Protein AF-A0A2G5LJT4-F1 (afdb_monomer)

Structure (mmCIF, N/CA/C/O backbone):
data_AF-A0A2G5LJT4-F1
#
_entry.id   AF-A0A2G5LJT4-F1
#
loop_
_atom_site.group_PDB
_atom_site.id
_atom_site.type_symbol
_atom_site.label_atom_id
_atom_site.label_alt_id
_atom_site.label_comp_id
_atom_site.label_asym_id
_atom_site.label_entity_id
_atom_site.label_seq_id
_atom_site.pdbx_PDB_ins_code
_atom_site.Cartn_x
_atom_site.Cartn_y
_atom_site.Cartn_z
_atom_site.occupancy
_atom_site.B_iso_or_equiv
_atom_site.auth_seq_id
_atom_site.auth_comp_id
_atom_site.auth_asym_id
_atom_site.auth_atom_id
_atom_site.pdbx_PDB_model_num
ATOM 1 N N . MET A 1 1 ? -1.321 46.797 16.760 1.00 61.56 1 MET A N 1
ATOM 2 C CA . MET A 1 1 ? -2.238 46.202 15.760 1.00 61.56 1 MET A CA 1
ATOM 3 C C . MET A 1 1 ? -1.514 45.284 14.769 1.00 61.56 1 MET A C 1
ATOM 5 O O . MET A 1 1 ? -1.919 44.143 14.640 1.00 61.56 1 MET A O 1
ATOM 9 N N . MET A 1 2 ? -0.382 45.698 14.183 1.00 66.50 2 MET A N 1
ATOM 10 C CA . MET A 1 2 ? 0.355 44.919 13.161 1.00 66.50 2 MET A CA 1
ATOM 11 C C . MET A 1 2 ? 0.953 43.569 13.621 1.00 66.50 2 MET A C 1
ATOM 13 O O . MET A 1 2 ? 1.185 42.690 12.796 1.00 66.50 2 MET A O 1
ATOM 17 N N . PHE A 1 3 ? 1.242 43.383 14.915 1.00 76.31 3 PHE A N 1
ATOM 18 C CA . PHE A 1 3 ? 1.884 42.154 15.416 1.00 76.31 3 PHE A CA 1
ATOM 19 C C . PHE A 1 3 ? 0.906 40.970 15.512 1.00 76.31 3 PHE A C 1
ATOM 21 O O . PHE A 1 3 ? 1.265 39.843 15.181 1.00 76.31 3 PHE A O 1
ATOM 28 N N . LEU A 1 4 ? -0.348 41.237 15.896 1.00 76.81 4 LEU A N 1
ATOM 29 C CA . LEU A 1 4 ? -1.395 40.218 15.997 1.00 76.81 4 LEU A CA 1
ATOM 30 C C . LEU A 1 4 ? -1.838 39.730 14.608 1.00 76.81 4 LEU A C 1
ATOM 32 O O . LEU A 1 4 ? -1.984 38.531 14.408 1.00 76.81 4 LEU A O 1
ATOM 36 N N . GLU A 1 5 ? -1.951 40.631 13.625 1.00 79.50 5 GLU A N 1
ATOM 37 C CA . GLU A 1 5 ? -2.236 40.256 12.231 1.00 79.50 5 GLU A CA 1
ATOM 38 C C . GLU A 1 5 ? -1.146 39.362 11.636 1.00 79.50 5 GLU A C 1
ATOM 40 O O . GLU A 1 5 ? -1.452 38.351 11.011 1.00 79.50 5 GLU A O 1
ATOM 45 N N . ARG A 1 6 ? 0.134 39.681 11.867 1.00 80.38 6 ARG A N 1
ATOM 46 C CA . ARG A 1 6 ? 1.250 38.865 11.362 1.00 80.38 6 ARG A CA 1
ATOM 47 C C . ARG A 1 6 ? 1.282 37.464 11.983 1.00 80.38 6 ARG A C 1
ATOM 49 O O . ARG A 1 6 ? 1.565 36.502 11.275 1.00 80.38 6 ARG A O 1
ATOM 56 N N . LEU A 1 7 ? 0.949 37.339 13.270 1.00 82.25 7 LEU A N 1
ATOM 57 C CA . LEU A 1 7 ? 0.822 36.049 13.963 1.00 82.25 7 LEU A CA 1
ATOM 58 C C . LEU A 1 7 ? -0.349 35.208 13.434 1.00 82.25 7 LEU A C 1
ATOM 60 O O . LEU A 1 7 ? -0.204 33.997 13.243 1.00 82.25 7 LEU A O 1
ATOM 64 N N . LEU A 1 8 ? -1.490 35.847 13.167 1.00 85.69 8 LEU A N 1
ATOM 65 C CA . LEU A 1 8 ? -2.671 35.187 12.611 1.00 85.69 8 LEU A CA 1
ATOM 66 C C . LEU A 1 8 ? -2.430 34.726 11.169 1.00 85.69 8 LEU A C 1
ATOM 68 O O . LEU A 1 8 ? -2.684 33.566 10.853 1.00 85.69 8 LEU A O 1
ATOM 72 N N . ILE A 1 9 ? -1.860 35.587 10.319 1.00 83.50 9 ILE A N 1
ATOM 73 C CA . ILE A 1 9 ? -1.527 35.246 8.927 1.00 83.50 9 ILE A CA 1
ATOM 74 C C . ILE A 1 9 ? -0.489 34.118 8.883 1.00 83.50 9 ILE A C 1
ATOM 76 O O . ILE A 1 9 ? -0.652 33.175 8.112 1.00 83.50 9 ILE A O 1
ATOM 80 N N . GLY A 1 10 ? 0.537 34.161 9.741 1.00 83.75 10 GLY A N 1
ATOM 81 C CA . GLY A 1 10 ? 1.544 33.100 9.832 1.00 83.75 10 GLY A CA 1
ATOM 82 C C . GLY A 1 10 ? 0.958 31.744 10.239 1.00 83.75 10 GLY A C 1
ATOM 83 O O . GLY A 1 10 ? 1.254 30.733 9.604 1.00 83.75 10 GLY A O 1
ATOM 84 N N . SER A 1 11 ? 0.077 31.720 11.245 1.00 81.19 11 SER A N 1
ATOM 85 C CA . SER A 1 11 ? -0.577 30.484 11.711 1.00 81.19 11 SER A CA 1
ATOM 86 C C . SER A 1 11 ? -1.526 29.892 10.665 1.00 81.19 11 SER A C 1
ATOM 88 O O . SER A 1 11 ? -1.552 28.677 10.471 1.00 81.19 11 SER A O 1
ATOM 90 N N . VAL A 1 12 ? -2.271 30.741 9.948 1.00 84.69 12 VAL A N 1
ATOM 91 C CA . VAL A 1 12 ? -3.134 30.312 8.836 1.00 84.69 12 VAL A CA 1
ATOM 92 C C . VAL A 1 12 ? -2.299 29.734 7.691 1.00 84.69 12 VAL A C 1
ATOM 94 O O . VAL A 1 12 ? -2.650 28.682 7.160 1.00 84.69 12 VAL A O 1
ATOM 97 N N . LEU A 1 13 ? -1.163 30.353 7.350 1.00 79.06 13 LEU A N 1
ATOM 98 C CA . LEU A 1 13 ? -0.264 29.830 6.317 1.00 79.06 13 LEU A CA 1
ATOM 99 C C . LEU A 1 13 ? 0.278 28.437 6.683 1.00 79.06 13 LEU A C 1
ATOM 101 O O . LEU A 1 13 ? 0.266 27.537 5.846 1.00 79.06 13 LEU A O 1
ATOM 105 N N . LEU A 1 14 ? 0.694 28.235 7.938 1.00 75.81 14 LEU A N 1
ATOM 106 C CA . LEU A 1 14 ? 1.174 26.940 8.441 1.00 75.81 14 LEU A CA 1
ATOM 107 C C . LEU A 1 14 ? 0.106 25.835 8.357 1.00 75.81 14 LEU A C 1
ATOM 109 O O . LEU A 1 14 ? 0.422 24.709 7.973 1.00 75.81 14 LEU A O 1
ATOM 113 N N . LEU A 1 15 ? -1.159 26.152 8.652 1.00 71.50 15 LEU A N 1
ATOM 114 C CA . LEU A 1 15 ? -2.277 25.205 8.536 1.00 71.50 15 LEU A CA 1
ATOM 115 C C . LEU A 1 15 ? -2.596 24.828 7.079 1.00 71.50 15 LEU A C 1
ATOM 117 O O . LEU A 1 15 ? -2.988 23.693 6.804 1.00 71.50 15 LEU A O 1
ATOM 121 N N . LEU A 1 16 ? -2.416 25.752 6.132 1.00 69.25 16 LEU A N 1
ATOM 122 C CA . LEU A 1 16 ? -2.712 25.509 4.717 1.00 69.25 16 LEU A CA 1
ATOM 123 C C . LEU A 1 16 ? -1.646 24.643 4.024 1.00 69.25 16 LEU A C 1
ATOM 125 O O . LEU A 1 16 ? -1.995 23.794 3.204 1.00 69.25 16 LEU A O 1
ATOM 129 N N . VAL A 1 17 ? -0.363 24.786 4.380 1.00 64.94 17 VAL A N 1
ATOM 130 C CA . VAL A 1 17 ? 0.737 24.030 3.741 1.00 64.94 17 VAL A CA 1
ATOM 131 C C . VAL A 1 17 ? 0.718 22.540 4.116 1.00 64.94 17 VAL A C 1
ATOM 133 O O . VAL A 1 17 ? 1.034 21.690 3.283 1.00 64.94 17 VAL A O 1
ATOM 136 N N . GLY A 1 18 ? 0.284 22.191 5.333 1.00 61.12 18 GLY A N 1
ATOM 137 C CA . GLY A 1 18 ? 0.282 20.799 5.807 1.00 61.12 18 GLY A CA 1
ATOM 138 C C . GLY A 1 18 ? -0.606 19.840 4.997 1.00 61.12 18 GLY A C 1
ATOM 139 O O . GLY A 1 18 ? -0.307 18.651 4.909 1.00 61.12 18 GLY A O 1
ATOM 140 N N . ASN A 1 19 ? -1.667 20.341 4.357 1.00 59.66 19 ASN A N 1
ATOM 141 C CA . ASN A 1 19 ? -2.647 19.499 3.660 1.00 59.66 19 ASN A CA 1
ATOM 142 C C . ASN A 1 19 ? -2.251 19.131 2.218 1.00 59.66 19 ASN A C 1
ATOM 144 O O . ASN A 1 19 ? -2.771 18.159 1.670 1.00 59.66 19 ASN A O 1
ATOM 148 N N . ALA A 1 20 ? -1.320 19.864 1.598 1.00 61.56 20 ALA A N 1
ATOM 149 C CA . ALA A 1 20 ? -0.971 19.662 0.189 1.00 61.56 20 ALA A CA 1
ATOM 150 C C . ALA A 1 20 ? -0.303 18.296 -0.074 1.00 61.56 20 ALA A C 1
ATOM 152 O O . ALA A 1 20 ? -0.604 17.631 -1.065 1.00 61.56 20 ALA A O 1
ATOM 153 N N . HIS A 1 21 ? 0.561 17.833 0.835 1.00 60.00 21 HIS A N 1
ATOM 154 C CA . HIS A 1 21 ? 1.304 16.577 0.668 1.00 60.00 21 HIS A CA 1
ATOM 155 C C . HIS A 1 21 ? 0.443 15.322 0.870 1.00 60.00 21 HIS A C 1
ATOM 157 O O . HIS A 1 21 ? 0.668 14.305 0.214 1.00 60.00 21 HIS A O 1
ATOM 163 N N . ALA A 1 22 ? -0.567 15.389 1.741 1.00 63.94 22 ALA A N 1
ATOM 164 C CA . ALA A 1 22 ? -1.471 14.267 1.991 1.00 63.94 22 ALA A CA 1
ATOM 165 C C . ALA A 1 22 ? -2.364 13.961 0.774 1.00 63.94 22 ALA A C 1
ATOM 167 O O . ALA A 1 22 ? -2.678 12.801 0.501 1.00 63.94 22 ALA A O 1
ATOM 168 N N . LEU A 1 23 ? -2.732 14.995 0.011 1.00 64.81 23 LEU A N 1
ATOM 169 C CA . LEU A 1 23 ? -3.610 14.865 -1.151 1.00 64.81 23 LEU A CA 1
ATOM 170 C C . LEU A 1 23 ? -2.943 14.091 -2.300 1.00 64.81 23 LEU A C 1
ATOM 172 O O . LEU A 1 23 ? -3.577 13.244 -2.929 1.00 64.81 23 LEU A O 1
ATOM 176 N N . ALA A 1 24 ? -1.647 14.330 -2.528 1.00 73.94 24 ALA A N 1
ATOM 177 C CA . ALA A 1 24 ? -0.878 13.647 -3.566 1.00 73.94 24 ALA A CA 1
ATOM 178 C C . ALA A 1 24 ? -0.793 12.132 -3.317 1.00 73.94 24 ALA A C 1
ATOM 180 O O . ALA A 1 24 ? -1.041 11.339 -4.224 1.00 73.94 24 ALA A O 1
ATOM 181 N N . GLY A 1 25 ? -0.522 11.719 -2.074 1.00 74.12 25 GLY A N 1
ATOM 182 C CA . GLY A 1 25 ? -0.442 10.299 -1.716 1.00 74.12 25 GLY A CA 1
ATOM 183 C C . GLY A 1 25 ? -1.764 9.557 -1.921 1.00 74.12 25 GLY A C 1
ATOM 184 O O . GLY A 1 25 ? -1.774 8.430 -2.416 1.00 74.12 25 GLY A O 1
ATOM 185 N N . LYS A 1 26 ? -2.890 10.209 -1.605 1.00 77.12 26 LYS A N 1
ATOM 186 C CA . LYS A 1 26 ? -4.218 9.619 -1.796 1.00 77.12 26 LYS A CA 1
ATOM 187 C C . LYS A 1 26 ? -4.563 9.430 -3.272 1.00 77.12 26 LYS A C 1
ATOM 189 O O . LYS A 1 26 ? -5.033 8.356 -3.629 1.00 77.12 26 LYS A O 1
ATOM 194 N N . LYS A 1 27 ? -4.241 10.410 -4.126 1.00 79.69 27 LYS A N 1
ATOM 195 C CA . LYS A 1 27 ? -4.413 10.296 -5.583 1.00 79.69 27 LYS A CA 1
ATOM 196 C C . LYS A 1 27 ? -3.597 9.139 -6.166 1.00 79.69 27 LYS A C 1
ATOM 198 O O . LYS A 1 27 ? -4.138 8.320 -6.900 1.00 79.69 27 LYS A O 1
ATOM 203 N N . VAL A 1 28 ? -2.316 9.031 -5.800 1.00 78.19 28 VAL A N 1
ATOM 204 C CA . VAL A 1 28 ? -1.448 7.930 -6.257 1.00 78.19 28 VAL A CA 1
ATOM 205 C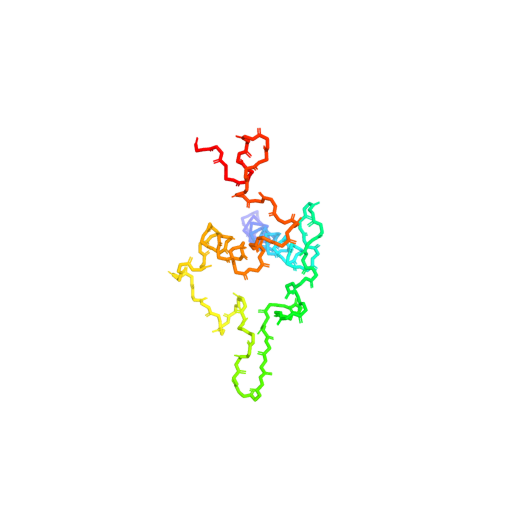 C . VAL A 1 28 ? -2.003 6.572 -5.822 1.00 78.19 28 VAL A C 1
ATOM 207 O O . VAL A 1 28 ? -1.971 5.616 -6.593 1.00 78.19 28 VAL A O 1
ATOM 210 N N . PHE A 1 29 ? -2.556 6.479 -4.610 1.00 79.50 29 PHE A N 1
ATOM 211 C CA . PHE A 1 29 ? -3.178 5.250 -4.124 1.00 79.5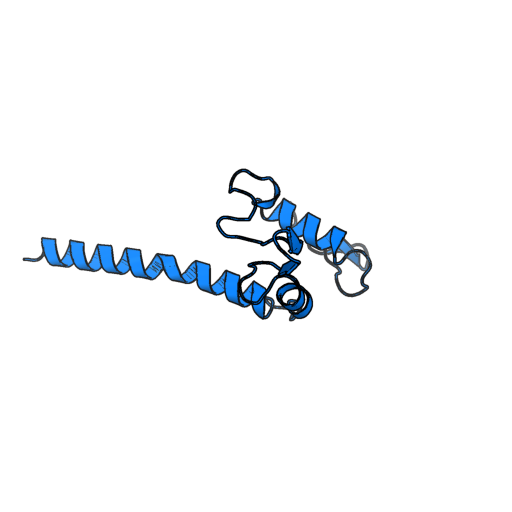0 29 PHE A CA 1
ATOM 212 C C . PHE A 1 29 ? -4.463 4.875 -4.874 1.00 79.50 29 PHE A C 1
ATOM 214 O O . PHE A 1 29 ? -4.683 3.689 -5.110 1.00 79.50 29 PHE A O 1
ATOM 221 N N . THR A 1 30 ? -5.313 5.842 -5.230 1.00 76.44 30 THR A N 1
ATOM 222 C CA . THR A 1 30 ? -6.614 5.560 -5.859 1.00 76.44 30 THR A CA 1
ATOM 223 C C . THR A 1 30 ? -6.553 5.436 -7.375 1.00 76.44 30 THR A C 1
ATOM 225 O O . THR A 1 30 ? -7.286 4.640 -7.955 1.00 76.44 30 THR A O 1
ATOM 228 N N . GLU A 1 31 ? -5.688 6.211 -8.020 1.00 75.25 31 GLU A N 1
ATOM 229 C CA . GLU A 1 31 ? -5.652 6.366 -9.479 1.00 75.25 31 GLU A CA 1
ATOM 230 C C . GLU A 1 31 ? -4.327 5.898 -10.094 1.00 75.25 31 GLU A C 1
ATOM 232 O O . GLU A 1 31 ? -4.270 5.571 -11.279 1.00 75.25 31 GLU A O 1
ATOM 237 N N . GLY A 1 32 ? -3.266 5.809 -9.291 1.00 73.00 32 GLY A N 1
ATOM 238 C CA . GLY A 1 32 ? -1.899 5.658 -9.778 1.00 73.00 32 GLY A CA 1
ATOM 239 C C . GLY A 1 32 ? -1.239 7.014 -10.019 1.00 73.00 32 GLY A C 1
ATOM 240 O O . GLY A 1 32 ? -1.868 8.069 -9.902 1.00 73.00 32 GLY A O 1
ATOM 241 N N . ASP A 1 33 ? 0.060 6.977 -10.303 1.00 70.31 33 ASP A N 1
ATOM 242 C CA . ASP A 1 33 ? 0.837 8.157 -10.692 1.00 70.31 33 ASP A CA 1
ATOM 243 C C . ASP A 1 33 ? 0.835 8.300 -12.232 1.00 70.31 33 ASP A C 1
ATOM 245 O O . ASP A 1 33 ? -0.186 8.050 -12.871 1.00 70.31 33 ASP A O 1
ATOM 249 N N . SER A 1 34 ? 1.953 8.665 -12.864 1.00 63.97 34 SER A N 1
ATOM 250 C CA . SER A 1 34 ? 2.080 8.826 -14.323 1.00 63.97 34 SER A CA 1
ATOM 251 C C . SER A 1 34 ? 1.666 7.605 -15.166 1.00 63.97 34 SER A C 1
ATOM 253 O O . SER A 1 34 ? 1.289 7.776 -16.326 1.00 63.97 34 SER A O 1
ATOM 255 N N . GLN A 1 35 ? 1.688 6.392 -14.599 1.00 58.50 35 GLN A N 1
ATOM 256 C CA . GLN A 1 35 ? 1.110 5.183 -15.192 1.00 58.50 35 GLN A CA 1
ATOM 257 C C . GLN A 1 35 ? -0.120 4.715 -14.384 1.00 58.50 35 GLN A C 1
ATOM 259 O O . GLN A 1 35 ? 0.014 4.429 -13.188 1.00 58.50 35 GLN A O 1
ATOM 264 N N . PRO A 1 36 ? -1.304 4.558 -15.011 1.00 54.28 36 PRO A N 1
ATOM 265 C CA . PRO A 1 36 ? -2.495 4.052 -14.335 1.00 54.28 36 PRO A CA 1
ATOM 266 C C . PRO A 1 36 ? -2.310 2.568 -13.989 1.00 54.28 36 PRO A C 1
ATOM 268 O O . PRO A 1 36 ? -2.397 1.693 -14.846 1.00 54.28 36 PRO A O 1
ATOM 271 N N . GLY A 1 37 ? -2.020 2.288 -12.719 1.00 52.03 37 GLY A N 1
ATOM 272 C CA . GLY A 1 37 ? -1.747 0.936 -12.217 1.00 52.03 37 GLY A CA 1
ATOM 273 C C . GLY A 1 37 ? -2.331 0.644 -10.836 1.00 52.03 37 GLY A C 1
ATOM 274 O O . GLY A 1 37 ? -2.058 -0.413 -10.280 1.00 52.03 37 GLY A O 1
ATOM 275 N N . ALA A 1 38 ? -3.126 1.555 -10.260 1.00 55.59 38 ALA A N 1
ATOM 276 C CA . ALA A 1 38 ? -3.590 1.443 -8.873 1.00 55.59 38 ALA A CA 1
ATOM 277 C C . ALA A 1 38 ? -4.908 0.673 -8.676 1.00 55.59 38 ALA A C 1
ATOM 279 O O . ALA A 1 38 ? -5.260 0.349 -7.538 1.00 55.59 38 ALA A O 1
ATOM 280 N N . MET A 1 39 ? -5.601 0.304 -9.759 1.00 57.00 39 MET A N 1
ATOM 281 C CA . MET A 1 39 ? -6.820 -0.521 -9.699 1.00 57.00 39 MET A CA 1
ATOM 282 C C . MET A 1 39 ? -6.684 -1.808 -8.848 1.00 57.00 39 MET A C 1
ATOM 284 O O . MET A 1 39 ? -7.646 -2.134 -8.150 1.00 57.00 39 MET A O 1
ATOM 288 N N . PRO A 1 40 ? -5.532 -2.518 -8.794 1.00 67.88 40 PRO A N 1
ATOM 289 C CA . PRO A 1 40 ? -5.398 -3.711 -7.953 1.00 67.88 40 PRO A CA 1
ATOM 290 C C . PRO A 1 40 ? -5.374 -3.403 -6.450 1.00 67.88 40 PRO A C 1
ATOM 292 O O . PRO A 1 40 ? -5.830 -4.207 -5.637 1.00 67.88 40 PRO A O 1
ATOM 295 N N . CYS A 1 41 ? -4.824 -2.253 -6.050 1.00 80.31 41 CYS A N 1
ATOM 296 C CA . CYS A 1 41 ? -4.562 -1.954 -4.645 1.00 80.31 41 CYS A CA 1
ATOM 297 C C . CYS A 1 41 ? -5.860 -1.649 -3.900 1.00 80.31 41 CYS A C 1
ATOM 299 O O . CYS A 1 41 ? -6.165 -2.290 -2.895 1.00 80.31 41 CYS A O 1
ATOM 301 N N . VAL A 1 42 ? -6.646 -0.698 -4.405 1.00 84.25 42 VAL A N 1
ATOM 302 C CA . VAL A 1 42 ? -7.879 -0.240 -3.748 1.00 84.25 42 VAL A CA 1
ATOM 303 C C . VAL A 1 42 ? -8.905 -1.363 -3.618 1.00 84.25 42 VAL A C 1
ATOM 305 O O . VAL A 1 42 ? -9.571 -1.462 -2.588 1.00 84.25 42 VAL A O 1
ATOM 308 N N . ALA A 1 43 ? -8.982 -2.249 -4.616 1.00 82.31 43 ALA A N 1
ATOM 309 C CA . ALA A 1 43 ? -9.921 -3.368 -4.635 1.00 82.31 43 ALA A CA 1
ATOM 310 C C . ALA A 1 43 ? -9.805 -4.265 -3.387 1.00 82.31 43 ALA A C 1
ATOM 312 O O . ALA A 1 43 ? -10.817 -4.677 -2.822 1.00 82.31 43 ALA A O 1
ATOM 313 N N . CYS A 1 44 ? -8.578 -4.515 -2.914 1.00 86.19 44 CYS A N 1
ATOM 314 C CA . CYS A 1 44 ? -8.327 -5.361 -1.743 1.00 86.19 44 CYS A CA 1
ATOM 315 C C . CYS A 1 44 ? -7.991 -4.562 -0.474 1.00 86.19 44 CYS A C 1
ATOM 317 O O . CYS A 1 44 ? -8.256 -5.021 0.635 1.00 86.19 44 CYS A O 1
ATOM 319 N N . ARG A 1 45 ? -7.370 -3.379 -0.596 1.00 90.44 45 ARG A N 1
ATOM 320 C CA . ARG A 1 45 ? -6.957 -2.552 0.556 1.00 90.44 45 ARG A CA 1
ATOM 321 C C . ARG A 1 45 ? -8.044 -1.587 1.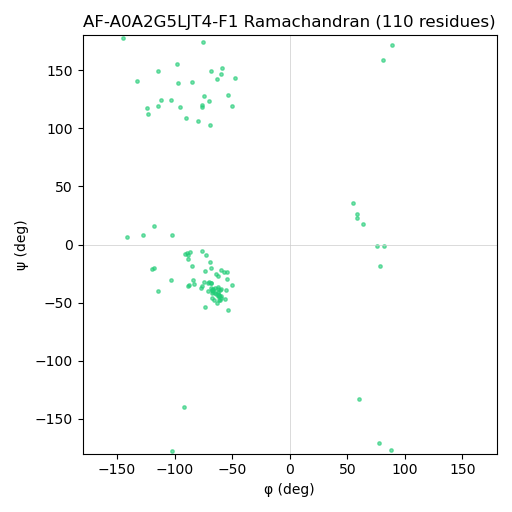031 1.00 90.44 45 ARG A C 1
ATOM 323 O O . ARG A 1 45 ? -7.865 -0.999 2.092 1.00 90.44 45 ARG A O 1
ATOM 330 N N . GLY A 1 46 ? -9.144 -1.446 0.293 1.00 88.75 46 GLY A N 1
ATOM 331 C CA . GLY A 1 46 ? -10.211 -0.489 0.576 1.00 88.75 46 GLY A CA 1
ATOM 332 C C . GLY A 1 46 ? -9.884 0.924 0.082 1.00 88.75 46 GLY A C 1
ATOM 333 O O . GLY A 1 46 ? -8.720 1.268 -0.116 1.00 88.75 46 GLY A O 1
ATOM 334 N N . GLY A 1 47 ? -10.921 1.749 -0.111 1.00 86.88 47 GLY A N 1
ATOM 335 C CA . GLY A 1 47 ? -10.813 3.120 -0.649 1.00 86.88 47 GLY A CA 1
ATOM 336 C C . GLY A 1 47 ? -9.894 4.055 0.137 1.00 86.88 47 GLY A C 1
ATOM 337 O O . GLY A 1 47 ? -9.341 4.998 -0.417 1.00 86.88 47 GLY A O 1
ATOM 338 N N . GLU A 1 48 ? -9.685 3.752 1.415 1.00 87.38 48 GLU A N 1
ATOM 339 C CA . GLU A 1 48 ? -8.875 4.530 2.348 1.00 87.38 48 GLU A CA 1
ATOM 340 C C . GLU A 1 48 ? -7.676 3.724 2.859 1.00 87.38 48 GLU A C 1
ATOM 342 O O . GLU A 1 48 ? -7.106 4.068 3.890 1.00 87.38 48 GLU A O 1
ATOM 347 N N . GLY A 1 49 ? -7.322 2.609 2.208 1.0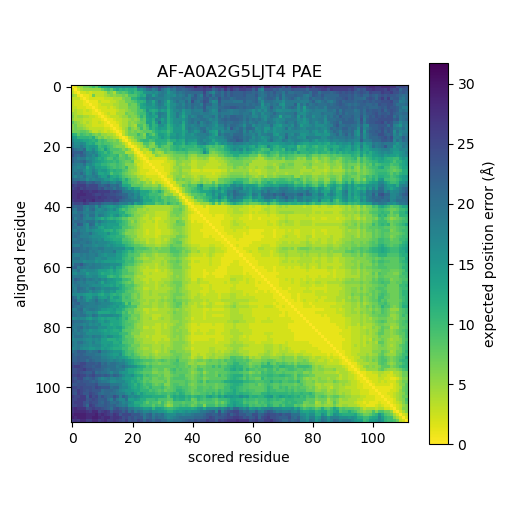0 90.62 49 GLY A N 1
ATOM 348 C CA . GLY A 1 49 ? -6.240 1.736 2.664 1.00 90.62 49 GLY A CA 1
ATOM 349 C C . GLY A 1 49 ? -6.499 1.078 4.027 1.00 90.62 49 GLY A C 1
ATOM 350 O O . GLY A 1 49 ? -5.558 0.594 4.653 1.00 90.62 49 GLY A O 1
ATOM 351 N N . GLN A 1 50 ? -7.748 1.050 4.499 1.00 92.94 50 GLN A N 1
ATOM 352 C CA . GLN A 1 50 ? -8.157 0.526 5.807 1.00 92.94 50 GLN A CA 1
ATOM 353 C C . GLN A 1 50 ? -8.116 -1.009 5.914 1.00 92.94 50 GLN A C 1
ATOM 355 O O . GLN A 1 50 ? -8.273 -1.565 6.999 1.00 92.94 50 GLN A O 1
ATOM 360 N N . GLY A 1 51 ? -7.896 -1.703 4.799 1.00 93.44 51 GLY A N 1
ATOM 361 C CA . GLY A 1 51 ? -7.903 -3.157 4.728 1.00 93.44 51 GLY A CA 1
ATOM 362 C C . GLY A 1 51 ? -9.310 -3.759 4.715 1.00 93.44 51 GLY A C 1
ATOM 363 O O . GLY A 1 51 ? -10.317 -3.068 4.575 1.00 93.44 51 GLY A O 1
ATOM 364 N N . GLN A 1 52 ? -9.365 -5.080 4.850 1.00 94.12 52 GLN A N 1
ATOM 365 C CA . GLN A 1 52 ? -10.591 -5.874 4.877 1.00 94.12 52 GLN A CA 1
ATOM 366 C C . GLN A 1 52 ? -10.536 -6.861 6.038 1.00 94.12 52 GLN A C 1
ATOM 368 O O . GLN A 1 52 ? -9.491 -7.468 6.301 1.00 94.12 52 GLN A O 1
ATOM 373 N N . LYS A 1 53 ? -11.674 -7.045 6.708 1.00 94.38 53 LYS A N 1
ATOM 374 C CA . LYS A 1 53 ? -11.835 -7.994 7.809 1.00 94.38 53 LYS A CA 1
ATOM 375 C C . LYS A 1 53 ? -12.801 -9.115 7.448 1.00 94.38 53 LYS A C 1
ATOM 377 O O . LYS A 1 53 ? -13.757 -8.896 6.712 1.00 94.38 53 LYS A O 1
ATOM 382 N N . VAL A 1 54 ? -12.563 -10.286 8.029 1.00 95.56 54 VAL A N 1
ATOM 383 C CA . VAL A 1 54 ? -13.534 -11.378 8.138 1.00 95.56 54 VAL A CA 1
ATOM 384 C C . VAL A 1 54 ? -13.672 -11.693 9.625 1.00 95.56 54 VAL A C 1
ATOM 386 O O . VAL A 1 54 ? -12.708 -12.110 10.270 1.00 95.56 54 VAL A O 1
ATOM 389 N N . GLY A 1 55 ? -14.850 -11.408 10.186 1.00 94.81 55 GLY A N 1
ATOM 390 C CA . GLY A 1 55 ? -15.021 -11.304 11.638 1.00 94.81 55 GLY A CA 1
ATOM 391 C C . GLY A 1 55 ? -14.119 -10.206 12.213 1.00 94.81 55 GLY A C 1
ATOM 392 O O . GLY A 1 55 ? -14.018 -9.118 11.646 1.00 94.81 55 GLY A O 1
ATOM 393 N N . ASP A 1 56 ? -13.408 -10.516 13.295 1.00 94.06 56 ASP A N 1
ATOM 394 C CA . ASP A 1 56 ? -12.483 -9.574 13.941 1.00 94.06 56 ASP A CA 1
ATOM 395 C C . ASP A 1 56 ? -11.067 -9.574 13.341 1.00 94.06 56 ASP A C 1
ATOM 397 O O . ASP A 1 56 ? -10.238 -8.729 13.689 1.00 94.06 56 ASP A O 1
ATOM 401 N N . SER A 1 57 ? -10.778 -10.492 12.413 1.00 94.44 57 SER A N 1
ATOM 402 C CA . SER A 1 57 ? -9.445 -10.661 11.827 1.00 94.44 57 SER A CA 1
ATOM 403 C C . SER A 1 57 ? -9.300 -9.938 10.493 1.00 94.44 57 SER A C 1
ATOM 405 O O . SER A 1 57 ? -10.182 -9.998 9.638 1.00 94.44 57 SER A O 1
ATOM 407 N N . TYR A 1 58 ? -8.150 -9.299 10.274 1.00 94.12 58 TYR A N 1
ATOM 408 C CA . TYR A 1 58 ? -7.805 -8.729 8.972 1.00 94.12 58 TYR A CA 1
ATOM 409 C C . TYR A 1 58 ? -7.380 -9.829 7.994 1.00 94.12 58 TYR A C 1
ATOM 411 O O . TYR A 1 58 ? -6.354 -10.476 8.198 1.00 94.12 58 TYR A O 1
ATOM 419 N N . VAL A 1 59 ? -8.124 -9.985 6.897 1.00 93.00 59 VAL A N 1
ATOM 420 C CA . VAL A 1 59 ? -7.699 -10.791 5.737 1.00 93.00 59 VAL A CA 1
ATOM 421 C C . VAL A 1 59 ? -6.802 -9.982 4.811 1.00 93.00 59 VAL A C 1
ATOM 423 O O . VAL A 1 59 ? -5.831 -10.499 4.265 1.00 93.00 59 VAL A O 1
ATOM 426 N N . MET A 1 60 ? -7.069 -8.678 4.721 1.00 92.38 60 MET A N 1
ATOM 427 C CA . MET A 1 60 ? -6.164 -7.724 4.112 1.00 92.38 60 MET A CA 1
ATOM 428 C C . MET A 1 60 ? -5.855 -6.638 5.125 1.00 92.38 60 MET A C 1
ATOM 430 O O . MET A 1 60 ? -6.746 -5.933 5.589 1.00 92.38 60 MET A O 1
ATOM 434 N N . ARG A 1 61 ? -4.585 -6.523 5.509 1.00 92.31 61 ARG A N 1
ATOM 435 C CA . ARG A 1 61 ? -4.180 -5.575 6.549 1.00 92.31 61 ARG A CA 1
ATOM 436 C C . ARG A 1 61 ? -4.332 -4.127 6.066 1.00 92.31 61 ARG A C 1
ATOM 438 O O . ARG A 1 61 ? -4.141 -3.867 4.872 1.00 92.31 61 ARG A O 1
ATOM 445 N N . PRO A 1 62 ? -4.614 -3.175 6.961 1.00 94.25 62 PRO A N 1
ATOM 446 C CA . PRO A 1 62 ? -4.537 -1.758 6.632 1.00 94.25 62 PRO A CA 1
ATOM 447 C C . PRO A 1 62 ? -3.122 -1.381 6.173 1.00 94.25 62 PRO A C 1
ATOM 449 O O . PRO A 1 62 ? -2.138 -2.042 6.511 1.00 94.25 62 PRO A O 1
ATOM 452 N N . LEU A 1 63 ? -3.023 -0.351 5.338 1.00 91.69 63 LEU A N 1
ATOM 453 C CA . LEU A 1 63 ? -1.756 0.233 4.896 1.00 91.69 63 LEU A CA 1
ATOM 454 C C . LEU A 1 63 ? -1.281 1.325 5.859 1.00 91.69 63 LEU A C 1
ATOM 456 O O . LEU A 1 63 ? -0.088 1.419 6.134 1.00 91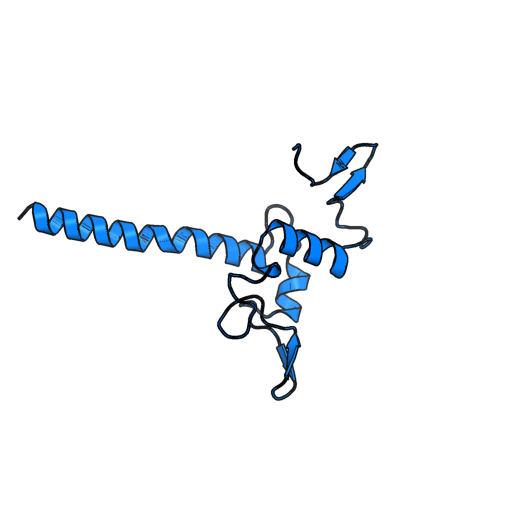.69 63 LEU A O 1
ATOM 460 N N . TRP A 1 64 ? -2.206 2.093 6.432 1.00 91.06 64 TRP A N 1
ATOM 461 C CA . TRP A 1 64 ? -1.939 3.171 7.388 1.00 91.06 64 TRP A CA 1
ATOM 462 C C . TRP A 1 64 ? -3.049 3.264 8.444 1.00 91.06 64 TRP A C 1
ATOM 464 O O . TRP A 1 64 ? -4.022 2.511 8.416 1.00 91.06 64 TRP A O 1
ATOM 474 N N . GLY A 1 65 ? -2.891 4.187 9.393 1.00 91.50 65 GLY A N 1
ATOM 475 C CA . GLY A 1 65 ? -3.797 4.355 10.529 1.00 91.50 65 GLY A CA 1
ATOM 476 C C . GLY A 1 65 ? -3.424 3.480 11.727 1.00 91.50 65 GLY A C 1
ATOM 477 O O . GLY A 1 65 ? -2.416 2.776 11.716 1.00 91.50 65 GLY A O 1
ATOM 478 N N . LYS A 1 66 ? -4.253 3.537 12.777 1.00 93.75 66 LYS A N 1
ATOM 479 C CA . LYS A 1 66 ? -3.966 2.944 14.099 1.00 93.75 66 LYS A CA 1
ATOM 480 C C . LYS A 1 66 ? -3.741 1.426 14.101 1.00 93.75 66 LYS A C 1
ATOM 482 O O . LYS A 1 66 ? -3.139 0.909 15.031 1.00 93.75 66 LYS A O 1
ATOM 487 N N . ASP A 1 67 ? -4.237 0.732 13.080 1.00 94.06 67 ASP A N 1
ATOM 488 C CA . ASP A 1 67 ? -4.192 -0.729 12.977 1.00 94.06 67 ASP A CA 1
ATOM 489 C C . ASP A 1 67 ? -3.089 -1.222 12.012 1.00 94.06 67 ASP A C 1
ATOM 491 O O . ASP A 1 67 ? -3.047 -2.406 11.679 1.00 94.06 67 ASP A O 1
ATOM 495 N N . SER A 1 68 ? -2.215 -0.327 11.527 1.00 94.62 68 SER A N 1
ATOM 496 C CA . SER A 1 68 ? -1.089 -0.651 10.635 1.00 94.62 68 SER A CA 1
ATOM 497 C C . SER A 1 68 ? 0.254 -0.676 11.382 1.00 94.62 68 SER A C 1
ATOM 499 O O . SER A 1 68 ? 0.331 -0.492 12.596 1.00 94.62 68 SER A O 1
ATOM 501 N N . HIS A 1 69 ? 1.335 -0.919 10.644 1.00 93.62 69 HIS A N 1
ATOM 502 C CA . HIS A 1 69 ? 2.701 -0.805 11.142 1.00 93.62 69 HIS A CA 1
ATOM 503 C C . HIS A 1 69 ? 2.985 0.627 11.624 1.00 93.62 69 HIS A C 1
ATOM 505 O O . HIS A 1 69 ? 2.483 1.599 11.058 1.00 93.62 69 HIS A O 1
ATOM 511 N N . ASN A 1 70 ? 3.816 0.749 12.658 1.00 93.69 70 ASN A N 1
ATOM 512 C CA . ASN A 1 70 ? 4.263 2.042 13.169 1.00 93.69 70 ASN A CA 1
ATOM 513 C C . ASN A 1 70 ? 5.320 2.691 12.247 1.00 93.69 70 ASN A C 1
ATOM 515 O O . ASN A 1 70 ? 5.786 2.090 11.278 1.00 93.69 70 ASN A O 1
ATOM 519 N N . TRP A 1 71 ? 5.709 3.926 12.568 1.00 92.56 71 TRP A N 1
ATOM 520 C CA . TRP A 1 71 ? 6.681 4.712 11.794 1.00 92.56 71 TRP A CA 1
ATOM 521 C C . TRP A 1 71 ? 8.116 4.161 11.848 1.00 92.56 71 TRP A C 1
ATOM 523 O O . TRP A 1 71 ? 8.910 4.435 10.949 1.00 92.56 71 TRP A O 1
ATOM 533 N N . ASP A 1 72 ? 8.435 3.344 12.854 1.00 95.19 72 ASP A N 1
ATOM 534 C CA . ASP A 1 72 ? 9.753 2.716 13.011 1.00 95.19 72 ASP A CA 1
ATOM 535 C C . ASP A 1 72 ? 9.871 1.372 12.283 1.00 95.19 72 ASP A C 1
ATOM 537 O O . ASP A 1 72 ? 10.968 0.833 12.117 1.00 95.19 72 ASP A O 1
ATOM 541 N N . ALA A 1 73 ? 8.753 0.810 11.820 1.00 95.62 73 ALA A N 1
ATOM 542 C CA . ALA A 1 73 ? 8.766 -0.423 11.060 1.00 95.62 73 ALA A CA 1
ATOM 543 C C . ALA A 1 73 ? 9.521 -0.226 9.742 1.00 95.62 73 ALA A C 1
ATOM 545 O O . ALA A 1 73 ? 9.351 0.773 9.044 1.00 95.62 73 ALA A O 1
ATOM 546 N N . GLY A 1 74 ? 10.280 -1.241 9.318 1.00 94.25 74 GLY A N 1
ATOM 547 C CA . GLY A 1 74 ? 10.980 -1.199 8.030 1.00 94.25 74 GLY A CA 1
ATOM 548 C C . GLY A 1 74 ? 10.051 -0.903 6.843 1.00 94.25 74 GLY A C 1
ATOM 549 O O . GLY A 1 74 ? 10.471 -0.253 5.892 1.00 94.25 74 GLY A O 1
ATOM 550 N N . MET A 1 75 ? 8.777 -1.304 6.931 1.00 94.06 75 MET A N 1
ATOM 551 C CA . MET A 1 75 ? 7.745 -1.047 5.918 1.00 94.06 75 MET A CA 1
ATOM 552 C C . MET A 1 75 ? 7.333 0.430 5.807 1.00 94.06 75 MET A C 1
ATOM 554 O O . MET A 1 75 ? 6.714 0.816 4.823 1.00 94.06 75 MET A O 1
ATOM 558 N N . HIS A 1 76 ? 7.687 1.270 6.782 1.00 92.62 76 HIS A N 1
ATOM 559 C CA . HIS A 1 76 ? 7.500 2.712 6.681 1.00 92.62 76 HIS A CA 1
ATOM 560 C C . HIS A 1 76 ? 8.520 3.366 5.719 1.00 92.62 76 HIS A C 1
ATOM 562 O O . HIS A 1 76 ? 8.268 4.425 5.147 1.00 92.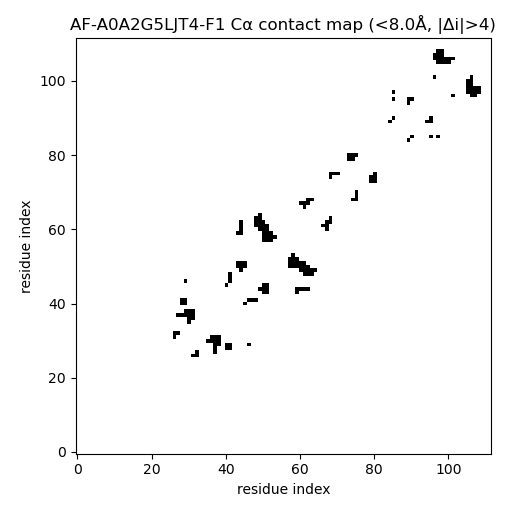62 76 HIS A O 1
ATOM 568 N N . ARG A 1 77 ? 9.673 2.724 5.474 1.00 90.94 77 ARG A N 1
ATOM 569 C CA . ARG A 1 77 ? 10.684 3.219 4.527 1.00 90.94 77 ARG A CA 1
ATOM 570 C C . ARG A 1 77 ? 10.224 2.989 3.084 1.00 90.94 77 ARG A C 1
ATOM 572 O O . ARG A 1 77 ? 9.925 1.860 2.697 1.00 90.94 77 ARG A O 1
ATOM 579 N N . ILE A 1 78 ? 10.247 4.046 2.270 1.00 85.50 78 ILE A N 1
ATOM 580 C CA . ILE A 1 78 ? 9.751 4.036 0.880 1.00 85.50 78 ILE A CA 1
ATOM 581 C C . ILE A 1 78 ? 10.432 2.953 0.032 1.00 85.50 78 ILE A C 1
ATOM 583 O O . ILE A 1 78 ? 9.757 2.188 -0.649 1.00 85.50 78 ILE A O 1
ATOM 587 N N . ASN A 1 79 ? 11.760 2.847 0.093 1.00 84.25 79 ASN A N 1
ATOM 588 C CA . ASN A 1 79 ? 12.533 1.856 -0.663 1.00 84.25 79 ASN A CA 1
ATOM 589 C C . ASN A 1 79 ? 12.184 0.409 -0.275 1.00 84.25 79 ASN A C 1
ATOM 591 O O . ASN A 1 79 ? 12.047 -0.450 -1.149 1.00 84.25 79 ASN A O 1
ATOM 595 N N . THR A 1 80 ? 12.001 0.144 1.020 1.00 89.81 80 THR A N 1
ATOM 596 C CA . THR A 1 80 ? 11.574 -1.165 1.528 1.00 89.81 80 THR A CA 1
ATOM 597 C C . THR A 1 80 ? 10.157 -1.493 1.070 1.00 89.81 80 THR A C 1
ATOM 599 O O . THR A 1 80 ? 9.927 -2.581 0.542 1.00 89.81 80 THR A O 1
ATOM 602 N N . ALA A 1 81 ? 9.218 -0.553 1.219 1.00 89.06 81 ALA A N 1
ATOM 603 C CA . ALA A 1 81 ? 7.831 -0.730 0.802 1.00 89.06 81 ALA A CA 1
ATOM 604 C C . ALA A 1 81 ? 7.714 -0.968 -0.709 1.00 89.06 81 ALA A C 1
ATOM 606 O O . ALA A 1 81 ? 7.085 -1.938 -1.129 1.00 89.06 81 ALA A O 1
ATOM 607 N N . ALA A 1 82 ? 8.382 -0.147 -1.522 1.00 83.56 82 ALA A N 1
ATOM 608 C CA . ALA A 1 82 ? 8.403 -0.289 -2.975 1.00 83.56 82 ALA A CA 1
ATOM 609 C C . ALA A 1 82 ? 8.990 -1.644 -3.403 1.00 83.56 82 ALA A C 1
ATOM 611 O O . ALA A 1 82 ? 8.401 -2.341 -4.229 1.00 83.56 82 ALA A O 1
ATOM 612 N N . SER A 1 83 ? 10.103 -2.065 -2.790 1.00 85.31 83 SER A N 1
ATOM 613 C CA . SER A 1 83 ? 10.727 -3.364 -3.080 1.00 85.31 83 SER A CA 1
ATOM 614 C C . SER A 1 83 ? 9.817 -4.533 -2.702 1.00 85.31 83 SER A C 1
ATOM 616 O O . SER A 1 83 ? 9.679 -5.484 -3.473 1.00 85.31 83 SER A O 1
ATOM 618 N N . PHE A 1 84 ? 9.158 -4.459 -1.541 1.00 88.81 84 PHE A N 1
ATOM 619 C CA . PHE A 1 84 ? 8.200 -5.472 -1.106 1.00 88.81 84 PHE A CA 1
ATOM 620 C C . PHE A 1 84 ? 7.003 -5.558 -2.057 1.00 88.81 84 PHE A C 1
ATOM 622 O O . PHE A 1 84 ? 6.671 -6.649 -2.515 1.00 88.81 84 PHE A O 1
ATOM 629 N N . ILE A 1 85 ? 6.378 -4.422 -2.385 1.00 85.19 85 ILE A N 1
ATOM 630 C CA . ILE A 1 85 ? 5.218 -4.367 -3.284 1.00 85.19 85 ILE A CA 1
ATOM 631 C C . ILE A 1 85 ? 5.586 -4.939 -4.655 1.00 85.19 85 ILE A C 1
ATOM 633 O O . ILE A 1 85 ? 4.873 -5.807 -5.160 1.00 85.19 85 ILE A O 1
ATOM 637 N N . ARG A 1 86 ? 6.740 -4.535 -5.207 1.00 80.19 86 ARG A N 1
ATOM 638 C CA . ARG A 1 86 ? 7.257 -5.074 -6.469 1.00 80.19 86 ARG A CA 1
ATOM 639 C C . ARG A 1 86 ? 7.348 -6.591 -6.422 1.00 80.19 86 ARG A C 1
ATOM 641 O O . ARG A 1 86 ? 6.768 -7.263 -7.260 1.00 80.19 86 ARG A O 1
ATOM 648 N N . VAL A 1 87 ? 8.075 -7.137 -5.448 1.00 85.06 87 VAL A N 1
ATOM 649 C CA . VAL A 1 87 ? 8.367 -8.576 -5.407 1.00 85.06 87 VAL A CA 1
ATOM 650 C C . VAL A 1 87 ? 7.116 -9.405 -5.123 1.00 85.06 87 VAL A C 1
ATOM 652 O O . VAL A 1 87 ? 6.969 -10.496 -5.663 1.00 85.06 87 VAL A O 1
ATOM 655 N N . LYS A 1 88 ? 6.213 -8.920 -4.267 1.00 86.44 88 LYS A N 1
ATOM 656 C CA . LYS A 1 88 ? 5.058 -9.708 -3.820 1.00 86.44 88 LYS A CA 1
ATOM 657 C C . LYS A 1 88 ? 3.870 -9.657 -4.771 1.00 86.44 88 LYS A C 1
ATOM 659 O O . LYS A 1 88 ? 3.130 -10.633 -4.802 1.00 86.44 88 LYS A O 1
ATOM 664 N N . PHE A 1 89 ? 3.679 -8.557 -5.497 1.00 81.06 89 PHE A N 1
ATOM 665 C CA . PHE A 1 89 ? 2.487 -8.358 -6.328 1.00 81.06 89 PHE A CA 1
ATOM 666 C C . PHE A 1 89 ? 2.789 -8.176 -7.815 1.00 81.06 89 PHE A C 1
ATOM 668 O O . PHE A 1 89 ? 1.905 -8.423 -8.624 1.00 81.06 89 PHE A O 1
ATOM 675 N N . HIS A 1 90 ? 4.014 -7.785 -8.172 1.00 78.75 90 HIS A N 1
ATOM 676 C CA . HIS A 1 90 ? 4.369 -7.410 -9.543 1.00 78.75 90 HIS A CA 1
ATOM 677 C C . HIS A 1 90 ? 5.599 -8.141 -10.094 1.00 78.75 90 HIS A C 1
ATOM 679 O O . HIS A 1 90 ? 6.123 -7.796 -11.151 1.00 78.75 90 HIS A O 1
ATOM 685 N N . ALA A 1 91 ? 6.120 -9.140 -9.380 1.00 81.00 91 ALA A N 1
ATOM 686 C CA . ALA A 1 91 ? 7.221 -9.931 -9.900 1.00 81.00 91 ALA A CA 1
ATOM 687 C C . ALA A 1 91 ? 6.711 -10.799 -11.051 1.00 81.00 91 ALA A C 1
ATOM 689 O O . ALA A 1 91 ? 5.815 -11.616 -10.854 1.00 81.00 91 ALA A O 1
ATOM 690 N N . ASN A 1 92 ? 7.331 -10.654 -12.223 1.00 76.25 92 ASN A N 1
ATOM 691 C CA . ASN A 1 92 ? 7.046 -11.457 -13.414 1.00 76.25 92 ASN A CA 1
ATOM 692 C C . ASN A 1 92 ? 5.583 -11.375 -13.894 1.00 76.25 92 ASN A C 1
ATOM 694 O O . ASN A 1 92 ? 5.105 -12.300 -14.542 1.00 76.25 92 ASN A O 1
ATOM 698 N N . ASP A 1 93 ? 4.878 -10.278 -13.599 1.00 78.94 93 ASP A N 1
ATOM 699 C CA . ASP A 1 93 ? 3.500 -10.055 -14.064 1.00 78.94 93 ASP A CA 1
ATOM 700 C C . ASP A 1 93 ? 3.422 -9.640 -15.549 1.00 78.94 93 ASP A C 1
ATOM 702 O O . ASP A 1 93 ? 2.334 -9.523 -16.107 1.00 78.94 93 ASP A O 1
ATOM 706 N N . GLY A 1 94 ? 4.575 -9.422 -16.196 1.00 75.94 94 GLY A N 1
ATOM 707 C CA . GLY A 1 94 ? 4.688 -8.981 -17.589 1.00 75.94 94 GLY A CA 1
ATOM 708 C C . GLY A 1 94 ? 4.386 -7.495 -17.810 1.00 75.94 94 GLY A C 1
ATOM 709 O O . GLY A 1 94 ? 4.494 -7.026 -18.940 1.00 75.94 94 GLY A O 1
ATOM 710 N N . VAL A 1 95 ? 4.038 -6.750 -16.755 1.00 75.00 95 VAL A N 1
ATOM 711 C CA . VAL A 1 95 ? 3.643 -5.333 -16.812 1.00 75.00 95 VAL A CA 1
ATOM 712 C C . VAL A 1 95 ? 4.664 -4.448 -16.096 1.00 75.00 95 VAL A C 1
ATOM 714 O O . VAL A 1 95 ? 5.001 -3.367 -16.580 1.00 75.00 95 VAL A O 1
ATOM 717 N N . ASN A 1 96 ? 5.198 -4.895 -14.958 1.00 75.62 96 ASN A N 1
ATOM 718 C CA . ASN A 1 96 ? 6.162 -4.132 -14.181 1.00 75.62 96 ASN A CA 1
ATOM 719 C C . ASN A 1 96 ? 7.606 -4.427 -14.610 1.00 75.62 96 ASN A C 1
ATOM 721 O O . ASN A 1 96 ? 8.175 -5.478 -14.311 1.00 75.62 96 ASN A O 1
ATOM 725 N N . LEU A 1 97 ? 8.224 -3.441 -15.260 1.00 75.94 97 LEU A N 1
ATOM 726 C CA . LEU A 1 97 ? 9.625 -3.499 -15.674 1.00 75.94 97 LEU A CA 1
ATOM 727 C C . LEU A 1 97 ? 10.591 -2.935 -14.627 1.00 75.94 97 LEU A C 1
ATOM 729 O O . LEU A 1 97 ? 11.797 -3.079 -14.795 1.00 75.94 97 LEU A O 1
ATOM 733 N N . TYR A 1 98 ? 10.112 -2.313 -13.543 1.00 75.81 98 TYR A N 1
ATOM 734 C CA . TYR A 1 98 ? 10.980 -1.818 -12.471 1.00 75.81 98 TYR A CA 1
ATOM 735 C C . TYR A 1 98 ? 11.872 -2.957 -11.990 1.00 75.81 98 TYR A C 1
ATOM 737 O O . TYR A 1 98 ? 11.358 -4.024 -11.680 1.00 75.81 98 TYR A O 1
ATOM 745 N N . GLY A 1 99 ? 13.184 -2.731 -11.927 1.00 74.56 99 GLY A N 1
ATOM 746 C CA . GLY A 1 99 ? 14.270 -3.659 -11.606 1.00 74.56 99 GLY A CA 1
ATOM 747 C C . GLY A 1 99 ? 14.375 -4.891 -12.514 1.00 74.56 99 GLY A C 1
ATOM 748 O O . GLY A 1 99 ? 14.867 -5.921 -12.052 1.00 74.56 99 GLY A O 1
ATOM 749 N N . GLN A 1 100 ? 13.846 -4.816 -13.736 1.00 78.88 100 GLN A N 1
ATOM 750 C CA . GLN A 1 100 ? 14.146 -5.728 -14.841 1.00 78.88 100 GLN A CA 1
ATOM 751 C C . GLN A 1 100 ? 15.199 -5.090 -15.749 1.00 78.88 100 GLN A C 1
ATOM 753 O O . GLN A 1 100 ? 15.313 -3.862 -15.810 1.00 78.88 100 GLN A O 1
ATOM 758 N N . THR A 1 101 ? 15.948 -5.925 -16.465 1.00 84.12 101 THR A N 1
ATOM 759 C CA . THR A 1 101 ? 16.883 -5.466 -17.494 1.00 84.12 101 THR A CA 1
ATOM 760 C C . THR A 1 101 ? 16.202 -5.526 -18.854 1.00 84.12 101 THR A C 1
ATOM 762 O O . THR A 1 101 ? 15.831 -6.607 -19.309 1.00 84.12 101 THR A O 1
ATOM 765 N N . VAL A 1 102 ? 16.065 -4.378 -19.510 1.00 84.62 102 VAL A N 1
ATOM 766 C CA . VAL A 1 102 ? 15.534 -4.255 -20.872 1.00 84.62 102 VAL A CA 1
ATOM 767 C C . VAL A 1 102 ? 16.670 -3.750 -21.748 1.00 84.62 102 VAL A C 1
ATOM 769 O O . VAL A 1 102 ? 17.244 -2.706 -21.460 1.00 84.62 102 VAL A O 1
ATOM 772 N N . GLU A 1 103 ? 17.058 -4.529 -22.760 1.00 89.81 103 GLU A N 1
ATOM 773 C CA . GLU A 1 103 ? 18.151 -4.168 -23.684 1.00 89.81 103 GLU A CA 1
ATOM 774 C C . GLU A 1 103 ? 19.483 -3.836 -22.976 1.00 89.81 103 GLU A C 1
ATOM 776 O O . GLU A 1 103 ? 20.234 -2.954 -23.378 1.00 89.81 103 GLU A O 1
ATOM 781 N N . GLY A 1 104 ? 19.788 -4.541 -21.882 1.00 87.25 104 GLY A N 1
ATOM 782 C CA . GLY A 1 104 ? 20.997 -4.298 -21.083 1.00 87.25 104 GLY A CA 1
ATOM 783 C C . GLY A 1 104 ? 20.887 -3.139 -20.083 1.00 87.25 104 GLY A C 1
ATOM 784 O O . GLY A 1 104 ? 21.821 -2.925 -19.313 1.00 87.25 104 GLY A O 1
ATOM 785 N N . VAL A 1 105 ? 19.750 -2.437 -20.029 1.00 82.69 105 VAL A N 1
ATOM 786 C CA . VAL A 1 105 ? 19.492 -1.329 -19.098 1.00 82.69 105 VAL A CA 1
ATOM 787 C C . VAL A 1 105 ? 18.596 -1.787 -17.949 1.00 82.69 105 VAL A C 1
ATOM 789 O O . VAL A 1 105 ? 17.488 -2.273 -18.167 1.00 82.69 105 VAL A O 1
ATOM 792 N N . LEU A 1 106 ? 19.058 -1.610 -16.708 1.00 81.94 106 LEU A N 1
ATOM 793 C CA . LEU A 1 106 ? 18.251 -1.859 -15.514 1.00 81.94 106 LEU A CA 1
ATOM 794 C C . LEU A 1 106 ? 17.254 -0.714 -15.304 1.00 81.94 106 LEU A C 1
ATOM 796 O O . LEU A 1 106 ? 17.641 0.436 -15.107 1.00 81.94 106 LEU A O 1
ATOM 800 N N . ILE A 1 107 ? 15.964 -1.029 -15.305 1.00 80.06 107 ILE A N 1
ATOM 801 C CA . ILE A 1 107 ? 14.902 -0.032 -15.163 1.00 80.06 107 ILE A CA 1
ATOM 802 C C . ILE A 1 107 ? 14.645 0.273 -13.678 1.00 80.06 107 ILE A C 1
ATOM 804 O O . ILE A 1 107 ? 14.603 -0.626 -12.845 1.00 80.06 107 ILE A O 1
ATOM 808 N N . GLY A 1 108 ? 14.422 1.538 -13.312 1.00 70.81 108 GLY A N 1
ATOM 809 C CA . GLY A 1 108 ? 13.807 1.929 -12.032 1.00 70.81 108 GLY A CA 1
ATOM 810 C C . GLY A 1 108 ? 14.686 1.915 -10.770 1.00 70.81 108 GLY A C 1
ATOM 811 O O . GLY A 1 108 ? 14.354 2.605 -9.806 1.00 70.81 108 GLY A O 1
ATOM 812 N N . GLN A 1 109 ? 15.828 1.226 -10.744 1.00 66.62 109 GLN A N 1
ATOM 813 C CA . GLN A 1 109 ? 16.835 1.499 -9.715 1.00 66.62 109 GLN A CA 1
ATOM 814 C C . GLN A 1 109 ? 17.605 2.746 -10.140 1.00 66.62 109 GLN A C 1
ATOM 816 O O . GLN A 1 109 ? 18.363 2.699 -11.103 1.00 66.62 109 GLN A O 1
ATOM 821 N N . GLY A 1 110 ? 17.348 3.873 -9.469 1.00 54.50 110 GLY A N 1
ATOM 822 C CA . GLY A 1 110 ? 18.040 5.130 -9.742 1.00 54.50 110 GLY A CA 1
ATOM 823 C C . GLY A 1 110 ? 19.554 4.931 -9.825 1.00 54.50 110 GLY A C 1
ATOM 824 O O . GLY A 1 110 ? 20.122 4.117 -9.093 1.00 54.50 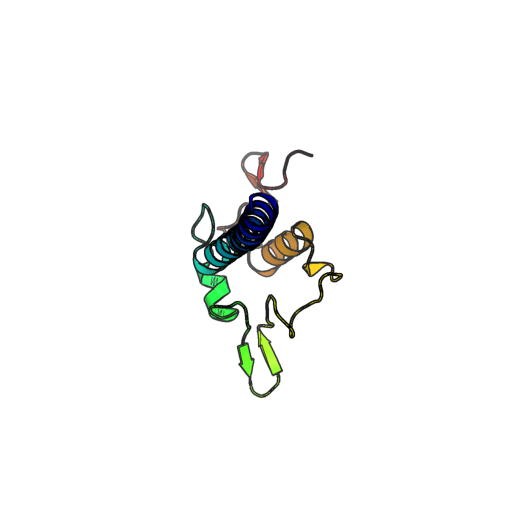110 GLY A O 1
ATOM 825 N N . ILE A 1 111 ? 20.187 5.674 -10.732 1.00 47.19 111 ILE A N 1
ATOM 826 C CA . ILE A 1 111 ? 21.640 5.859 -10.757 1.00 47.19 111 ILE A CA 1
ATOM 827 C C . ILE A 1 111 ? 22.058 6.265 -9.341 1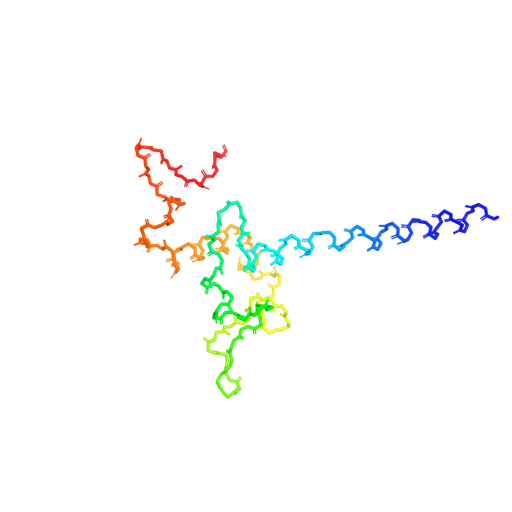.00 47.19 111 ILE A C 1
ATOM 829 O O . ILE A 1 111 ? 21.523 7.234 -8.802 1.00 47.19 111 ILE A O 1
ATOM 833 N N . ARG A 1 112 ? 22.912 5.454 -8.714 1.00 53.28 112 ARG A N 1
ATOM 834 C CA . ARG A 1 112 ? 23.515 5.798 -7.424 1.00 53.28 112 ARG A CA 1
ATOM 835 C C . ARG A 1 112 ? 24.309 7.090 -7.530 1.00 53.28 112 ARG A C 1
ATOM 837 O O . ARG A 1 112 ? 24.949 7.280 -8.587 1.00 53.28 112 ARG A O 1
#

Secondary structure (DSSP, 8-state):
-HHHHHHHHHHHHHHHHTTHHHHHHHHHHHH-SSS---HHHHHHH-TTS--EEETTEEEE--SSSTTS--TTSGGGSHHHHHHHHHHHHSTTSSS--TT-EETTEEPSS---

Solvent-accessible surface area (backbone atoms only — not comparable to full-atom values): 6778 Å² total; per-residue (Å²): 118,72,66,62,53,52,53,51,53,50,52,52,51,58,63,60,61,66,55,60,65,61,53,55,57,52,44,35,50,64,53,22,62,100,59,82,68,17,70,71,51,32,77,53,24,31,96,80,27,62,22,37,65,61,84,95,44,64,80,29,64,30,72,53,66,95,81,28,76,55,83,85,38,68,69,58,40,66,70,51,35,53,52,48,51,39,61,75,77,32,59,86,67,86,75,62,53,66,74,36,71,57,96,89,41,66,31,80,65,72,86,128

Sequence (112 aa):
MMFLERLLIGSVLLLLVGNAHALAGKKVFTEGDSQPGAMPCVACRGGEGQGQKVGDSYVMRPLWGKDSHNWDAGMHRINTAASFIRVKFHANDGVNLYGQTVEGVLIGQGIR

pLDDT: mean 80.27, std 11.91, range [47.19, 95.62]

Nearest PDB structures (foldseek):
  4wq7-assembly1_A  TM=8.540E-01  e=6.390E-02  Allochromatium vinosum DSM 180

Radius of gyration: 19.46 Å; Cα contacts (8 Å, |Δi|>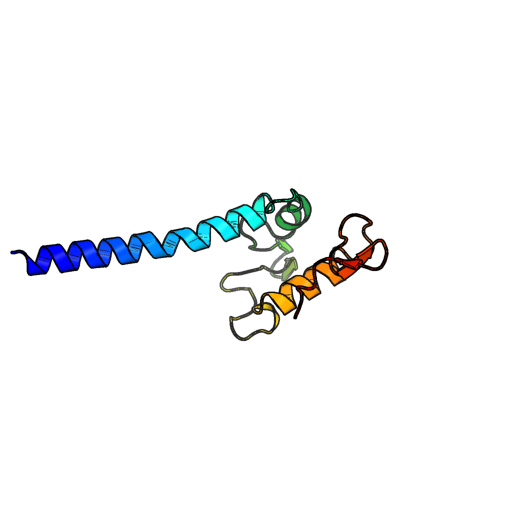4): 96; chains: 1; bounding box: 38×58×40 Å

Foldseek 3Di:
DVVVVVVVVVVVVVVVVVVPVVVVVLCCCQQNDPDRDNVVRCVQCPSQQCGDDDPPDGPGHRPDDPRDDDCPDPCVDPVSVVVCCCVPPPVPPVPDQAQPQDPNDGPNPDDD

Mean predicted aligned error: 9.87 Å